Protein AF-A0AAV7AVM6-F1 (afdb_monomer_lite)

pLDDT: mean 71.64, std 8.17, range [43.12, 83.69]

Radius of gyration: 16.75 Å; chains: 1; bounding box: 35×30×44 Å

Secondary structure (DSSP, 8-state):
-HHHHHHHHHHHHHHHHHHHTT--HHHHHHHHHHHHHSHHHHHHHHHGGG--HHHHHHHHHHHHHHHTTTSS-PPPHHHHHHHHHHHHHHHHHT-TTSTTHHHHHTT-

Structure (mmCIF, N/CA/C/O backbone):
data_AF-A0AAV7AVM6-F1
#
_entry.id   AF-A0AAV7AVM6-F1
#
loop_
_atom_site.group_PDB
_atom_site.id
_atom_site.type_symbol
_atom_site.label_atom_id
_atom_site.label_alt_id
_atom_site.label_comp_id
_atom_site.label_asym_id
_atom_site.label_entity_id
_atom_site.label_seq_id
_atom_site.pdbx_PDB_ins_code
_atom_site.Cartn_x
_atom_site.Cartn_y
_atom_site.Cartn_z
_atom_site.occupancy
_atom_site.B_iso_or_equiv
_atom_site.auth_seq_id
_atom_site.auth_comp_id
_atom_site.auth_asym_id
_atom_site.auth_atom_id
_atom_site.pdbx_PDB_model_num
ATOM 1 N N . MET A 1 1 ? 13.480 9.671 1.561 1.00 56.75 1 MET A N 1
ATOM 2 C CA . MET A 1 1 ? 12.515 8.548 1.601 1.00 56.75 1 MET A CA 1
ATOM 3 C C . MET A 1 1 ? 11.548 8.701 2.769 1.00 56.75 1 MET A C 1
ATOM 5 O O . MET A 1 1 ? 10.343 8.640 2.541 1.00 56.75 1 MET A O 1
ATOM 9 N N . ASP A 1 2 ? 12.042 9.037 3.967 1.00 63.09 2 ASP A N 1
ATOM 10 C CA . ASP A 1 2 ? 11.235 9.242 5.184 1.00 63.09 2 ASP A CA 1
ATOM 11 C C . ASP A 1 2 ? 10.080 10.233 5.021 1.00 63.09 2 ASP A C 1
ATOM 13 O O . ASP A 1 2 ? 9.039 10.083 5.646 1.00 63.09 2 ASP A O 1
ATOM 17 N N . TRP A 1 3 ? 10.223 11.235 4.149 1.00 73.44 3 TRP A N 1
ATOM 18 C CA . TRP A 1 3 ? 9.156 12.186 3.818 1.00 73.44 3 TRP A CA 1
ATOM 19 C C . TRP A 1 3 ? 7.892 11.501 3.262 1.00 73.44 3 TRP A C 1
ATOM 21 O O . TRP A 1 3 ? 6.769 11.877 3.609 1.00 73.44 3 TRP A O 1
ATOM 31 N N . LEU A 1 4 ? 8.070 10.485 2.409 1.00 73.12 4 LEU A N 1
ATOM 32 C CA . LEU A 1 4 ? 6.978 9.753 1.768 1.00 73.12 4 LEU A CA 1
ATOM 33 C C . LEU A 1 4 ? 6.263 8.873 2.800 1.00 73.12 4 LEU A C 1
ATOM 35 O O . LEU A 1 4 ? 5.035 8.907 2.907 1.00 73.12 4 LEU A O 1
ATOM 39 N N . CYS A 1 5 ? 7.049 8.168 3.620 1.00 70.88 5 CYS A N 1
ATOM 40 C CA . CYS A 1 5 ? 6.569 7.442 4.795 1.00 70.88 5 CYS A CA 1
ATOM 41 C C . CYS A 1 5 ? 5.857 8.371 5.780 1.00 70.88 5 CYS A C 1
ATOM 43 O O . CYS A 1 5 ? 4.789 8.031 6.280 1.00 70.88 5 CYS A O 1
ATOM 45 N N . GLY A 1 6 ? 6.403 9.561 6.024 1.00 75.56 6 GLY A N 1
ATOM 46 C CA . GLY A 1 6 ? 5.823 10.598 6.870 1.00 75.56 6 GL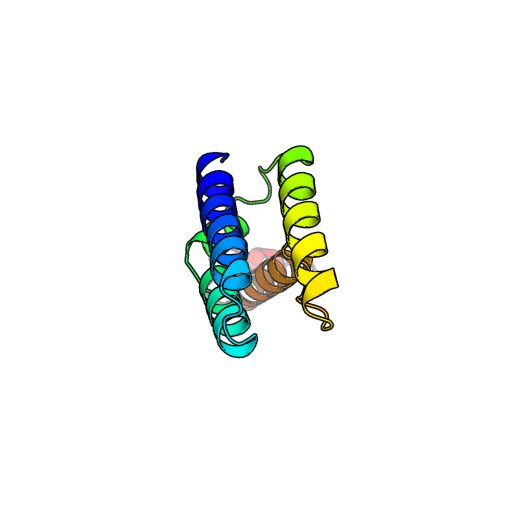Y A CA 1
ATOM 47 C C . GLY A 1 6 ? 4.429 10.983 6.393 1.00 75.56 6 GLY A C 1
ATOM 48 O O . GLY A 1 6 ? 3.476 10.895 7.161 1.00 75.56 6 GLY A O 1
ATOM 49 N N . LYS A 1 7 ? 4.275 11.288 5.099 1.00 81.00 7 LYS A N 1
ATOM 50 C CA . LYS A 1 7 ? 2.968 11.589 4.496 1.00 81.00 7 LYS A CA 1
ATOM 51 C C . LYS A 1 7 ? 1.985 10.420 4.567 1.00 81.00 7 LYS A C 1
ATOM 53 O O . LYS A 1 7 ? 0.809 10.643 4.857 1.00 81.00 7 LYS A O 1
ATOM 58 N N . ALA A 1 8 ? 2.438 9.192 4.313 1.00 76.25 8 ALA A N 1
ATOM 59 C CA . ALA A 1 8 ? 1.596 8.002 4.438 1.00 76.25 8 ALA A CA 1
ATOM 60 C C . ALA A 1 8 ? 1.121 7.809 5.890 1.00 76.25 8 ALA A C 1
ATOM 62 O O . ALA A 1 8 ? -0.064 7.595 6.142 1.00 76.25 8 ALA A O 1
ATOM 63 N N . MET A 1 9 ? 2.022 7.984 6.859 1.00 76.44 9 MET A N 1
ATOM 64 C CA . MET A 1 9 ? 1.709 7.903 8.283 1.00 76.44 9 MET A CA 1
ATOM 65 C C . MET A 1 9 ? 0.766 9.011 8.750 1.00 76.44 9 MET 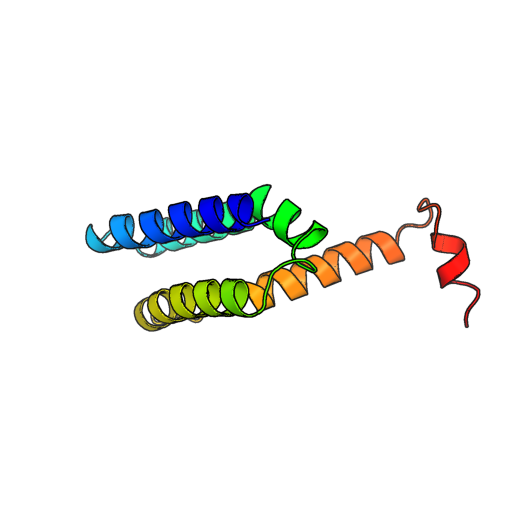A C 1
ATOM 67 O O . MET A 1 9 ? -0.131 8.724 9.536 1.00 76.44 9 MET A O 1
ATOM 71 N N . THR A 1 10 ? 0.904 10.247 8.260 1.00 83.00 10 THR A N 1
ATOM 72 C CA . THR A 1 10 ? -0.042 11.335 8.561 1.00 83.00 10 THR A CA 1
ATOM 73 C C . THR A 1 10 ? -1.454 10.979 8.104 1.00 83.00 10 THR A C 1
ATOM 75 O O . THR A 1 10 ? -2.411 11.173 8.851 1.00 83.00 10 THR A O 1
ATOM 78 N N . ARG A 1 11 ? -1.602 10.408 6.903 1.00 79.31 11 ARG A N 1
ATOM 79 C CA . ARG A 1 11 ? -2.911 9.991 6.379 1.00 79.31 11 ARG A CA 1
ATOM 80 C C . ARG A 1 11 ? -3.503 8.816 7.157 1.00 79.31 11 ARG A C 1
ATOM 82 O O . ARG A 1 11 ? -4.696 8.827 7.437 1.00 79.31 11 ARG A O 1
ATOM 89 N N . LEU A 1 12 ? -2.680 7.856 7.577 1.00 77.62 12 LEU A N 1
ATOM 90 C CA . LEU A 1 12 ? -3.104 6.766 8.465 1.00 77.62 12 LEU A CA 1
ATOM 91 C C . LEU A 1 12 ? -3.456 7.263 9.875 1.00 77.62 12 LEU A C 1
ATOM 93 O O . LEU A 1 12 ? -4.396 6.780 10.497 1.00 77.62 12 LEU A O 1
ATOM 97 N N . HIS A 1 13 ? -2.749 8.267 10.392 1.00 81.12 13 HIS A N 1
ATOM 98 C CA . HIS A 1 13 ? -3.118 8.908 11.652 1.00 81.12 13 HIS A CA 1
ATOM 99 C C . HIS A 1 13 ? -4.469 9.628 11.537 1.00 81.12 13 HIS A C 1
ATOM 101 O O . HIS A 1 13 ? -5.303 9.513 12.434 1.00 81.12 13 HIS A O 1
ATOM 107 N N . LEU A 1 14 ? -4.721 10.308 10.414 1.00 81.44 14 LEU A N 1
ATOM 108 C CA . LEU A 1 14 ? -6.025 10.902 10.128 1.00 81.44 14 LEU A CA 1
ATOM 109 C C . LEU A 1 14 ? -7.118 9.831 10.023 1.00 81.44 14 LEU A C 1
ATOM 111 O O . LEU A 1 14 ? -8.170 10.011 10.623 1.00 81.44 14 LEU A O 1
ATOM 115 N N . LEU A 1 15 ? -6.852 8.701 9.355 1.00 78.12 15 LEU A N 1
ATOM 116 C CA . LEU A 1 15 ? -7.756 7.543 9.302 1.00 78.12 15 LEU A CA 1
ATOM 117 C C . LEU A 1 15 ? -8.181 7.113 10.717 1.00 78.12 15 LEU A C 1
ATOM 119 O O . LEU A 1 15 ? -9.365 6.942 10.991 1.00 78.12 15 LEU A O 1
ATOM 123 N N . ARG A 1 16 ? -7.228 7.015 11.651 1.00 77.88 16 ARG A N 1
ATOM 124 C CA . ARG A 1 16 ? -7.514 6.672 13.054 1.00 77.88 16 ARG A CA 1
ATOM 125 C C . ARG A 1 16 ? -8.327 7.719 13.795 1.00 77.88 16 ARG A C 1
ATOM 127 O O . ARG A 1 16 ? -9.184 7.352 14.592 1.00 77.88 16 ARG A O 1
ATOM 134 N N . LYS A 1 17 ? -8.074 9.003 13.546 1.00 82.12 17 LYS A N 1
ATOM 135 C CA . LYS A 1 17 ? -8.882 10.090 14.115 1.00 82.12 17 LYS A CA 1
ATOM 136 C C . LYS A 1 17 ? -10.303 10.074 13.562 1.00 82.12 17 LYS A C 1
ATOM 138 O O . LYS A 1 17 ? -11.253 10.107 14.326 1.00 82.12 17 LYS A O 1
ATOM 143 N N . LEU A 1 18 ? -10.463 9.967 12.245 1.00 77.06 18 LEU A N 1
ATOM 144 C CA . LEU A 1 18 ? -11.775 9.857 11.599 1.00 77.06 18 LEU A CA 1
ATOM 145 C C . LEU A 1 18 ? -12.558 8.660 12.146 1.00 77.06 18 LEU A C 1
ATOM 147 O O . LEU A 1 18 ? -13.750 8.752 12.416 1.00 77.06 18 LEU A O 1
ATOM 151 N N . ARG A 1 19 ? -11.859 7.561 12.412 1.00 70.56 19 ARG A N 1
ATOM 152 C CA . ARG A 1 19 ? -12.425 6.398 13.082 1.00 70.56 19 ARG A CA 1
ATOM 153 C C . ARG A 1 19 ? -12.858 6.675 14.528 1.00 70.56 19 ARG A C 1
ATOM 155 O O . ARG A 1 19 ? -13.914 6.191 14.921 1.00 70.56 19 ARG A O 1
ATOM 162 N N . SER A 1 20 ? -12.094 7.429 15.328 1.00 75.56 20 SER A N 1
ATOM 163 C CA . SER A 1 20 ? -12.501 7.753 16.709 1.00 75.56 20 SER A CA 1
ATOM 164 C C . SER A 1 20 ? -13.784 8.584 16.773 1.00 75.56 20 SER A C 1
ATOM 166 O O . SER A 1 20 ? -14.454 8.578 17.797 1.00 75.56 20 SER A O 1
ATOM 168 N N . PHE A 1 21 ? -14.159 9.238 15.672 1.00 79.25 21 PHE A N 1
ATOM 169 C CA . PHE A 1 21 ? -15.444 9.922 15.527 1.00 79.25 21 PHE A CA 1
ATOM 170 C C . PHE A 1 21 ? -16.610 8.989 15.130 1.00 79.25 21 PHE A C 1
ATOM 172 O O . PHE A 1 21 ? -17.673 9.485 14.782 1.00 79.25 21 PHE A O 1
ATOM 179 N N . GLN A 1 22 ? -16.428 7.658 15.157 1.00 70.62 22 GLN A N 1
ATOM 180 C CA . GLN A 1 22 ? -17.437 6.650 14.774 1.00 70.62 22 GLN A CA 1
ATOM 181 C C . GLN A 1 22 ? -18.046 6.867 13.374 1.00 70.62 22 GLN A C 1
ATOM 183 O O . GLN A 1 22 ? -19.206 6.553 13.117 1.00 70.62 22 GLN A O 1
ATOM 188 N N . ILE A 1 23 ? -17.249 7.390 12.439 1.00 73.62 23 ILE A N 1
ATOM 189 C CA . ILE A 1 23 ? -17.663 7.571 11.044 1.00 73.62 23 ILE A CA 1
ATOM 190 C C . ILE A 1 23 ? -17.896 6.199 10.388 1.00 73.62 23 ILE A C 1
ATOM 192 O O . ILE A 1 23 ? -17.179 5.237 10.671 1.00 73.62 23 ILE A O 1
ATOM 196 N N . SER A 1 24 ? -18.879 6.126 9.481 1.00 77.62 24 SER A N 1
ATOM 197 C CA . SER A 1 24 ? -19.208 4.915 8.719 1.00 77.62 24 SER A CA 1
ATOM 198 C C . SER A 1 24 ? -17.965 4.252 8.116 1.00 77.62 24 SER A C 1
ATOM 200 O O . SER A 1 24 ? -17.129 4.897 7.471 1.00 77.62 24 SER A O 1
ATOM 202 N N . THR A 1 25 ? -17.877 2.932 8.282 1.00 73.00 25 THR A N 1
ATOM 203 C CA . THR A 1 25 ? -16.807 2.085 7.738 1.00 73.00 25 THR A CA 1
ATOM 204 C C . THR A 1 25 ? -16.665 2.231 6.222 1.00 73.00 25 THR A C 1
ATOM 206 O O . THR A 1 25 ? -15.552 2.137 5.706 1.00 73.00 25 THR A O 1
ATOM 209 N N . LEU A 1 26 ? -17.754 2.558 5.515 1.00 80.62 26 LEU A N 1
ATOM 210 C CA . LEU A 1 26 ? -17.755 2.832 4.077 1.00 80.62 26 LEU A CA 1
ATOM 211 C C . LEU A 1 26 ? -16.894 4.052 3.718 1.00 80.62 26 LEU A C 1
ATOM 213 O O . LEU A 1 26 ? -16.053 3.979 2.824 1.00 80.62 26 LEU A O 1
ATOM 217 N N . ILE A 1 27 ? -17.058 5.160 4.443 1.00 80.56 27 ILE A N 1
ATOM 218 C CA . ILE A 1 27 ? -16.291 6.395 4.217 1.00 80.56 27 ILE A CA 1
ATOM 219 C C . ILE A 1 27 ? -14.810 6.137 4.497 1.00 80.56 27 ILE A C 1
ATOM 221 O O . ILE A 1 27 ? -13.933 6.582 3.754 1.00 80.56 27 ILE A O 1
ATOM 225 N N . LEU A 1 28 ? -14.528 5.357 5.539 1.00 77.88 28 LEU A N 1
ATOM 226 C CA . LEU A 1 28 ? -13.169 5.005 5.919 1.00 77.88 28 LEU A CA 1
ATOM 227 C C . LEU A 1 28 ? -12.490 4.101 4.871 1.00 77.88 28 LEU A C 1
ATOM 229 O O . LEU A 1 28 ? -11.317 4.304 4.548 1.00 77.88 28 LEU A O 1
ATOM 233 N N . LYS A 1 29 ? -13.248 3.171 4.274 1.00 75.56 29 LYS A N 1
ATOM 234 C CA . LYS A 1 29 ? -12.815 2.313 3.159 1.00 75.56 29 LYS A CA 1
ATOM 235 C C . LYS A 1 29 ? -12.518 3.131 1.903 1.00 75.56 29 LYS A C 1
ATOM 237 O O . LYS A 1 29 ? -11.455 2.955 1.312 1.00 75.56 29 LYS A O 1
ATOM 242 N N . ILE A 1 30 ? -13.391 4.074 1.541 1.00 80.38 30 ILE A N 1
ATOM 243 C CA . ILE A 1 30 ? -13.184 4.974 0.393 1.00 80.38 30 ILE A CA 1
ATOM 244 C C . ILE A 1 30 ? -11.945 5.849 0.607 1.00 80.38 30 ILE A C 1
ATOM 246 O O . ILE A 1 30 ? -11.114 5.981 -0.294 1.00 80.38 30 ILE A O 1
ATOM 250 N N . PHE A 1 31 ? -11.764 6.406 1.806 1.00 78.75 31 PHE A N 1
ATOM 251 C CA . PHE A 1 31 ? -10.587 7.211 2.133 1.00 78.75 31 PHE A CA 1
ATOM 252 C C . PHE A 1 31 ? -9.294 6.392 2.027 1.00 78.75 31 PHE A C 1
ATOM 254 O O . PHE A 1 31 ? -8.313 6.848 1.432 1.00 78.75 31 PHE A O 1
ATOM 261 N N . TYR A 1 32 ? -9.300 5.161 2.547 1.00 77.38 32 TYR A N 1
ATOM 262 C CA . TYR A 1 32 ? -8.171 4.246 2.425 1.00 77.38 32 TYR A CA 1
ATOM 263 C C . TYR A 1 32 ? -7.880 3.907 0.958 1.00 77.38 32 TYR A C 1
ATOM 265 O O . TYR A 1 32 ? -6.754 4.092 0.502 1.00 77.38 32 TYR A O 1
ATOM 273 N N . GLN A 1 33 ? -8.886 3.505 0.178 1.00 75.81 33 GLN A N 1
ATOM 274 C CA . GLN A 1 33 ? -8.731 3.223 -1.253 1.00 75.81 33 GLN A CA 1
ATOM 275 C C . GLN A 1 33 ? -8.202 4.434 -2.032 1.00 75.81 33 GLN A C 1
ATOM 277 O O . GLN A 1 33 ? -7.325 4.282 -2.879 1.00 75.81 33 GLN A O 1
ATOM 282 N N . THR A 1 34 ? -8.663 5.641 -1.703 1.00 79.88 34 THR A N 1
ATOM 283 C CA . THR A 1 34 ? -8.186 6.896 -2.305 1.00 79.88 34 THR A CA 1
ATOM 284 C C . THR A 1 34 ? -6.728 7.173 -1.941 1.00 79.88 34 THR A C 1
ATOM 286 O O . THR A 1 34 ? -5.930 7.551 -2.796 1.00 79.88 34 THR A O 1
ATOM 289 N N . MET A 1 35 ? -6.331 6.941 -0.686 1.00 75.00 35 MET A N 1
ATOM 290 C CA . MET A 1 35 ? -4.932 7.032 -0.265 1.00 75.00 35 MET A CA 1
ATOM 291 C C . MET A 1 35 ? -4.060 6.042 -1.043 1.00 75.00 35 MET A C 1
ATOM 293 O O . MET A 1 35 ? -2.995 6.425 -1.530 1.00 75.00 35 MET A O 1
ATOM 297 N N . MET A 1 36 ? -4.541 4.813 -1.229 1.00 70.25 36 MET A N 1
ATOM 298 C CA . MET A 1 36 ? -3.868 3.797 -2.034 1.00 70.25 36 MET A CA 1
ATOM 299 C C . MET A 1 36 ? -3.800 4.190 -3.507 1.00 70.25 36 MET A C 1
ATOM 301 O O . MET A 1 36 ? -2.795 3.946 -4.157 1.00 70.25 36 MET A O 1
ATOM 305 N N . ALA A 1 37 ? -4.842 4.793 -4.073 1.00 73.44 37 ALA A N 1
ATOM 306 C CA . ALA A 1 37 ? -4.860 5.268 -5.457 1.00 73.44 37 ALA A CA 1
ATOM 307 C C . ALA A 1 37 ? -4.032 6.548 -5.680 1.00 73.44 37 ALA A C 1
ATOM 309 O O . ALA A 1 37 ? -3.743 6.899 -6.820 1.00 73.44 37 ALA A O 1
ATOM 310 N N . SER A 1 38 ? -3.637 7.247 -4.614 1.00 75.81 38 SER A N 1
ATOM 311 C CA . SER A 1 38 ? -2.926 8.519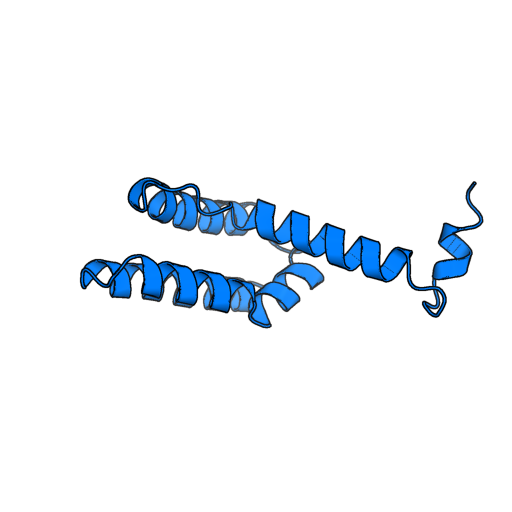 -4.725 1.00 75.81 38 SER A CA 1
ATOM 312 C C . SER A 1 38 ? -1.479 8.366 -5.210 1.00 75.81 38 SER A C 1
ATOM 314 O O . SER A 1 38 ? -0.828 7.338 -5.010 1.00 75.81 38 SER A O 1
ATOM 316 N N . GLY A 1 39 ? -0.928 9.450 -5.768 1.00 66.69 39 GLY A N 1
ATOM 317 C CA . GLY A 1 39 ? 0.465 9.515 -6.230 1.00 66.69 39 GLY A CA 1
ATOM 318 C C . GLY A 1 39 ? 1.517 9.213 -5.153 1.00 66.69 39 GLY A C 1
ATOM 319 O O . GLY A 1 39 ? 2.640 8.853 -5.488 1.00 66.69 39 GLY A O 1
ATOM 320 N N . LEU A 1 40 ? 1.161 9.272 -3.863 1.00 66.75 40 LEU A N 1
ATOM 321 C CA . LEU A 1 40 ? 2.018 8.807 -2.764 1.00 66.75 40 LEU A CA 1
ATOM 322 C C . LEU A 1 40 ? 2.310 7.313 -2.861 1.00 66.75 40 LEU A C 1
ATOM 324 O O . LEU A 1 40 ? 3.436 6.896 -2.617 1.00 66.75 40 LEU A O 1
ATOM 328 N N . PHE A 1 41 ? 1.311 6.523 -3.245 1.00 67.38 41 PHE A N 1
ATOM 329 C CA . PHE A 1 41 ? 1.467 5.088 -3.404 1.00 67.38 41 PHE A CA 1
ATOM 330 C C . PHE A 1 41 ? 2.225 4.745 -4.678 1.00 67.38 41 PHE A C 1
ATOM 332 O O . PHE A 1 41 ? 3.046 3.841 -4.676 1.00 67.38 41 PHE A O 1
ATOM 339 N N . TYR A 1 42 ? 2.010 5.513 -5.747 1.00 68.38 42 TYR A N 1
ATOM 340 C CA . TYR A 1 42 ? 2.806 5.397 -6.965 1.00 68.38 42 TYR A CA 1
ATOM 341 C C . TYR A 1 42 ? 4.286 5.707 -6.706 1.00 68.38 42 TYR A C 1
ATOM 343 O O . TYR A 1 42 ? 5.162 4.945 -7.097 1.00 68.38 42 TYR A O 1
ATOM 351 N N . ALA A 1 43 ? 4.576 6.773 -5.960 1.00 71.00 43 ALA A N 1
ATOM 352 C CA . ALA A 1 43 ? 5.936 7.075 -5.537 1.00 71.00 43 ALA A CA 1
ATOM 353 C C . ALA A 1 43 ? 6.498 5.986 -4.601 1.00 71.00 43 ALA A C 1
ATOM 355 O O . ALA A 1 43 ? 7.667 5.643 -4.713 1.00 71.00 43 ALA A O 1
ATOM 356 N N . PHE A 1 44 ? 5.673 5.368 -3.753 1.00 68.44 44 PHE A N 1
ATOM 357 C CA . PHE A 1 44 ? 6.065 4.195 -2.966 1.00 68.44 44 PHE A CA 1
ATOM 358 C C . PHE A 1 44 ? 6.305 2.949 -3.844 1.00 68.44 44 PHE A C 1
ATOM 360 O O . PHE A 1 44 ? 7.179 2.154 -3.541 1.00 68.44 44 PHE A O 1
ATOM 367 N N . VAL A 1 45 ? 5.588 2.765 -4.954 1.00 68.38 45 VAL A N 1
ATOM 368 C CA . VAL A 1 45 ? 5.840 1.712 -5.962 1.00 68.38 45 VAL A CA 1
ATOM 369 C C . VAL A 1 45 ? 7.191 1.916 -6.639 1.00 68.38 45 VAL A C 1
ATOM 371 O O . VAL A 1 45 ? 8.003 0.998 -6.656 1.00 68.38 45 VAL A O 1
ATOM 374 N N . CYS A 1 46 ? 7.473 3.128 -7.113 1.00 69.12 46 CYS A N 1
ATOM 375 C CA . CYS A 1 46 ? 8.722 3.420 -7.816 1.00 69.12 46 CYS A CA 1
ATOM 376 C C . CYS A 1 46 ? 9.950 3.445 -6.892 1.00 69.12 46 CYS A C 1
ATOM 378 O O . CYS A 1 46 ? 11.045 3.101 -7.322 1.00 69.12 46 CYS A O 1
ATOM 380 N N . TRP A 1 47 ? 9.781 3.860 -5.634 1.00 68.06 47 TRP A N 1
ATOM 381 C CA . TRP A 1 47 ? 10.896 4.146 -4.721 1.00 68.06 47 TRP A CA 1
ATOM 382 C C . TRP A 1 47 ? 10.899 3.285 -3.447 1.00 68.06 47 TRP A C 1
ATOM 384 O O . TRP A 1 47 ? 11.845 3.333 -2.665 1.00 68.06 47 TRP A O 1
ATOM 394 N N . GLY A 1 48 ? 9.880 2.453 -3.222 1.00 65.12 48 GLY A N 1
ATOM 395 C CA . GLY A 1 48 ? 9.714 1.660 -1.993 1.00 65.12 48 GLY A CA 1
ATOM 396 C C . GLY A 1 48 ? 10.742 0.545 -1.798 1.00 65.12 48 GLY A C 1
ATOM 397 O O . GLY A 1 48 ? 10.869 0.013 -0.693 1.00 65.12 48 GLY A O 1
ATOM 398 N N . GLY A 1 49 ? 11.520 0.225 -2.837 1.00 65.06 49 GLY A N 1
ATOM 399 C CA . GLY A 1 49 ? 12.698 -0.638 -2.728 1.00 65.06 49 GLY A CA 1
ATOM 400 C C . GLY A 1 49 ? 13.770 -0.071 -1.787 1.00 65.06 49 GLY A C 1
ATOM 401 O O . GLY A 1 49 ? 14.447 -0.843 -1.120 1.00 65.06 49 GLY A O 1
ATOM 402 N N . GLY A 1 50 ? 13.857 1.260 -1.656 1.00 66.19 50 GLY A N 1
ATOM 403 C CA . GLY A 1 50 ? 14.815 1.952 -0.782 1.00 66.19 50 GLY A CA 1
ATOM 404 C C . GLY A 1 50 ? 14.335 2.195 0.652 1.00 66.19 50 GLY A C 1
ATOM 405 O O . GLY A 1 50 ? 14.957 2.970 1.372 1.00 66.19 50 GLY A O 1
ATOM 406 N N . LEU A 1 51 ? 13.210 1.600 1.061 1.00 67.12 51 LEU A N 1
ATOM 407 C CA . LEU A 1 51 ? 12.677 1.751 2.415 1.00 67.12 51 LEU A CA 1
ATOM 408 C C . LEU A 1 51 ? 13.269 0.726 3.369 1.00 67.12 51 LEU A C 1
ATOM 410 O O . LEU A 1 51 ? 13.245 -0.480 3.100 1.00 67.12 51 LEU A O 1
ATOM 414 N N . ASN A 1 52 ? 13.708 1.205 4.529 1.00 69.00 52 ASN A N 1
ATOM 415 C CA . ASN A 1 52 ? 14.302 0.351 5.544 1.00 69.00 52 ASN A CA 1
ATOM 416 C C . ASN A 1 52 ? 13.243 -0.597 6.126 1.00 69.00 52 ASN A C 1
ATOM 418 O O . ASN A 1 52 ? 12.089 -0.215 6.346 1.00 69.00 52 ASN A O 1
ATOM 422 N N . SER A 1 53 ? 13.639 -1.827 6.474 1.00 75.25 53 SER A N 1
ATOM 423 C CA . SER A 1 53 ? 12.740 -2.840 7.058 1.00 75.25 53 SER A CA 1
ATOM 424 C C . SER A 1 53 ? 12.001 -2.334 8.305 1.00 75.25 53 SER A C 1
ATOM 426 O O . SER A 1 53 ? 10.871 -2.736 8.580 1.00 75.25 53 SER A O 1
ATOM 428 N N . ARG A 1 54 ? 12.601 -1.387 9.039 1.00 76.75 54 ARG A N 1
ATOM 429 C CA . ARG A 1 54 ? 11.989 -0.712 10.193 1.00 76.75 54 ARG A CA 1
ATOM 430 C C . ARG A 1 54 ? 10.768 0.129 9.812 1.00 76.75 54 ARG A C 1
ATOM 432 O O . ARG A 1 54 ? 9.765 0.099 10.525 1.00 76.75 54 ARG A O 1
ATOM 439 N N . GLU A 1 55 ? 10.848 0.880 8.718 1.00 72.75 55 GLU A N 1
ATOM 440 C CA . GLU A 1 55 ? 9.756 1.731 8.237 1.00 72.75 55 GLU A CA 1
ATOM 441 C C . GLU A 1 55 ? 8.603 0.880 7.705 1.00 72.75 55 GLU A C 1
ATOM 443 O O . GLU A 1 55 ? 7.451 1.113 8.078 1.00 72.75 55 GLU A O 1
ATOM 448 N N . LYS A 1 56 ? 8.925 -0.170 6.935 1.00 72.81 56 LYS A N 1
ATOM 449 C CA . LYS A 1 56 ? 7.953 -1.163 6.448 1.00 72.81 56 LYS A CA 1
ATOM 450 C C . LYS A 1 56 ? 7.207 -1.824 7.608 1.00 72.81 56 LYS A C 1
ATOM 452 O O . LYS A 1 56 ? 5.979 -1.792 7.652 1.00 72.81 56 LYS A O 1
ATOM 457 N N . ASN A 1 57 ? 7.931 -2.303 8.623 1.00 76.75 57 ASN A N 1
ATOM 458 C CA . ASN A 1 57 ? 7.316 -2.912 9.806 1.00 76.75 57 ASN A CA 1
ATOM 459 C C . ASN A 1 57 ? 6.447 -1.938 10.606 1.00 76.75 57 ASN A C 1
ATOM 461 O O . ASN A 1 57 ? 5.385 -2.317 11.100 1.00 76.75 57 ASN A O 1
ATOM 465 N N . ARG A 1 58 ? 6.870 -0.680 10.752 1.00 76.62 58 ARG A N 1
ATOM 466 C CA . ARG A 1 58 ? 6.078 0.342 11.449 1.00 76.62 58 ARG A CA 1
ATOM 467 C C . ARG A 1 58 ? 4.761 0.612 10.720 1.00 76.62 58 ARG A C 1
ATOM 469 O O . ARG A 1 58 ? 3.725 0.738 11.370 1.00 76.62 58 ARG A O 1
ATOM 476 N N . LEU A 1 59 ? 4.799 0.663 9.393 1.00 74.12 59 LEU A N 1
ATOM 477 C CA . LEU A 1 59 ? 3.635 0.883 8.544 1.00 74.12 59 LEU A CA 1
ATOM 478 C C . LEU A 1 59 ? 2.678 -0.322 8.561 1.00 74.12 59 LEU A C 1
ATOM 480 O O . LEU A 1 59 ? 1.480 -0.146 8.779 1.00 74.12 59 LEU A O 1
ATOM 484 N N . ASN A 1 60 ? 3.215 -1.541 8.464 1.00 75.50 60 ASN A N 1
ATOM 485 C CA . ASN A 1 60 ? 2.441 -2.780 8.566 1.00 75.50 60 ASN A CA 1
ATOM 486 C C . ASN A 1 60 ? 1.765 -2.932 9.937 1.00 75.50 60 ASN A C 1
ATOM 488 O O . ASN A 1 60 ? 0.571 -3.208 9.992 1.00 75.50 60 ASN A O 1
ATOM 492 N N . LYS A 1 61 ? 2.465 -2.658 11.050 1.00 78.94 61 LYS A N 1
ATOM 493 C CA . LYS A 1 61 ? 1.861 -2.682 12.401 1.00 78.94 61 LYS A CA 1
ATOM 494 C C . LYS A 1 61 ? 0.704 -1.702 12.538 1.00 78.94 61 LYS A C 1
ATOM 496 O O . LYS A 1 61 ? -0.297 -1.992 13.192 1.00 78.94 61 LYS A O 1
ATOM 501 N N . VAL A 1 62 ? 0.854 -0.517 11.946 1.00 71.88 62 VAL A N 1
ATOM 502 C CA . VAL A 1 62 ? -0.181 0.513 11.983 1.00 71.88 62 VAL A CA 1
ATOM 503 C C . VAL A 1 62 ? -1.455 0.017 11.303 1.00 71.88 62 VAL A C 1
ATOM 505 O O . VAL A 1 62 ? -2.541 0.178 11.852 1.00 71.88 62 VAL A O 1
ATOM 508 N N . ILE A 1 63 ? -1.291 -0.643 10.165 1.00 69.31 63 ILE A N 1
ATOM 509 C CA . ILE A 1 63 ? -2.388 -1.106 9.324 1.00 69.31 63 ILE A CA 1
ATOM 510 C C . ILE A 1 63 ? -3.019 -2.381 9.871 1.00 69.31 63 ILE A C 1
ATOM 512 O O . ILE A 1 63 ? -4.238 -2.461 9.880 1.00 69.31 63 ILE A O 1
ATOM 516 N N . GLN A 1 64 ? -2.239 -3.317 10.418 1.00 72.06 64 GLN A N 1
ATOM 517 C CA . GLN A 1 64 ? -2.772 -4.500 11.108 1.00 72.06 64 GLN A CA 1
ATOM 518 C C . GLN A 1 64 ? -3.666 -4.125 12.291 1.00 72.06 64 GLN A C 1
ATOM 520 O O . GLN A 1 64 ? -4.729 -4.711 12.486 1.00 72.06 64 GLN A O 1
ATOM 525 N N . LYS A 1 65 ? -3.274 -3.104 13.064 1.00 71.38 65 LYS A N 1
ATOM 526 C CA . LYS A 1 65 ? -4.101 -2.596 14.164 1.00 71.38 65 LYS A CA 1
ATOM 527 C C . LYS A 1 65 ? -5.418 -2.011 13.659 1.00 71.38 65 LYS A C 1
ATOM 529 O O . LYS A 1 65 ? -6.464 -2.195 14.279 1.00 71.38 65 LYS A O 1
ATOM 534 N N . ASP A 1 66 ? -5.373 -1.336 12.518 1.00 64.25 66 ASP A N 1
ATOM 535 C CA . ASP A 1 66 ?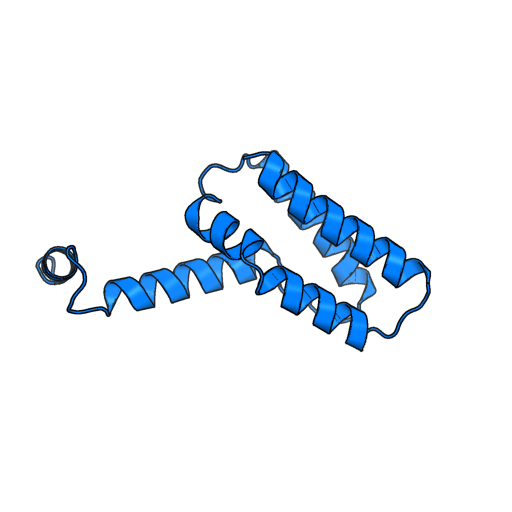 -6.566 -0.757 11.922 1.00 64.25 66 ASP A CA 1
ATOM 536 C C . ASP A 1 66 ? -7.463 -1.870 11.326 1.00 64.25 66 ASP A C 1
ATOM 538 O O . ASP A 1 66 ? -8.651 -1.892 11.654 1.00 64.25 66 ASP A O 1
ATOM 5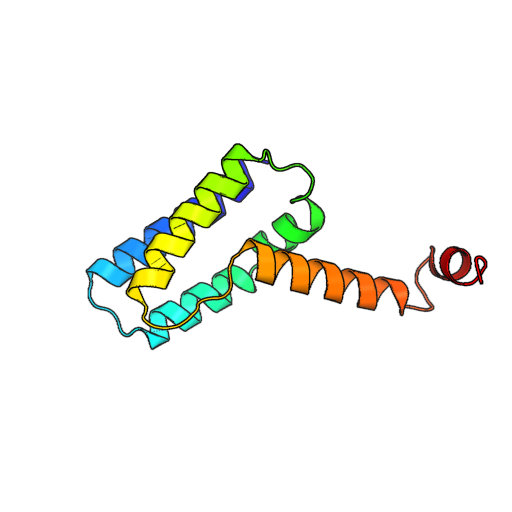42 N N . GLN A 1 67 ? -6.884 -2.835 10.585 1.00 65.06 67 GLN A N 1
ATOM 543 C CA . GLN A 1 67 ? -7.488 -4.053 9.995 1.00 65.06 67 GLN A CA 1
ATOM 544 C C . GLN A 1 67 ? -8.220 -4.918 11.018 1.00 65.06 67 GLN A C 1
ATOM 546 O O . GLN A 1 67 ? -9.403 -5.200 10.845 1.00 65.06 67 GLN A O 1
ATOM 551 N N . SER A 1 68 ? -7.540 -5.292 12.108 1.00 64.38 68 SER A N 1
ATOM 552 C CA . SER A 1 68 ? -8.105 -6.106 13.194 1.00 64.38 68 SER A CA 1
ATOM 553 C C . SER A 1 68 ? -9.395 -5.511 13.751 1.00 64.38 68 SER A C 1
ATOM 555 O O . SER A 1 68 ? -10.229 -6.227 14.292 1.00 64.38 68 SER A O 1
ATOM 557 N N . THR A 1 69 ? -9.575 -4.207 13.586 1.00 58.66 69 THR A N 1
ATOM 558 C CA . THR A 1 69 ? -10.719 -3.497 14.119 1.00 58.66 69 THR A CA 1
ATOM 559 C C . THR A 1 69 ? -11.746 -3.140 13.022 1.00 58.66 69 THR A C 1
ATOM 561 O O . THR A 1 69 ? -12.793 -2.589 13.342 1.00 58.66 69 THR A O 1
ATOM 564 N N . PHE A 1 70 ? -11.485 -3.396 11.732 1.00 60.34 70 PHE A N 1
ATOM 565 C CA . PHE A 1 70 ? -12.496 -3.299 10.659 1.00 60.34 70 PHE A CA 1
ATOM 566 C C . PHE A 1 70 ? -13.359 -4.562 10.547 1.00 60.34 70 PHE A C 1
ATOM 568 O O . PHE A 1 70 ? -14.406 -4.508 9.912 1.00 60.34 70 PHE A O 1
ATOM 575 N N . GLY A 1 71 ? -12.925 -5.685 11.135 1.00 56.50 71 GLY A N 1
ATOM 576 C CA . GLY A 1 71 ? -13.613 -6.979 11.023 1.00 56.50 71 GLY A CA 1
ATOM 577 C C . GLY A 1 71 ? -13.558 -7.600 9.619 1.00 56.50 71 GLY A C 1
ATOM 578 O O . GLY A 1 71 ? -14.059 -8.699 9.419 1.00 56.50 71 GLY A O 1
ATOM 579 N N . GLU A 1 72 ? -12.928 -6.917 8.662 1.00 60.75 72 GLU A N 1
ATOM 580 C CA . GLU A 1 72 ? -12.741 -7.326 7.274 1.00 60.75 72 GLU A CA 1
ATOM 581 C C . GLU A 1 72 ? -11.253 -7.168 6.930 1.00 60.75 72 GLU A C 1
ATOM 583 O O . GLU A 1 72 ? -10.592 -6.225 7.389 1.00 60.75 72 GLU A O 1
ATOM 588 N N . THR A 1 73 ? -10.709 -8.087 6.133 1.00 55.19 73 THR A N 1
ATOM 589 C CA . THR A 1 73 ? -9.308 -8.058 5.706 1.00 55.19 73 THR A CA 1
ATOM 590 C C . THR A 1 73 ? -9.089 -6.868 4.772 1.00 55.19 73 THR A C 1
ATOM 592 O O . THR A 1 73 ? -9.240 -6.963 3.557 1.00 55.19 73 THR A O 1
ATOM 595 N N . LEU A 1 74 ? -8.725 -5.705 5.318 1.00 61.66 74 LEU A N 1
ATOM 596 C CA . LEU A 1 74 ? -8.049 -4.688 4.512 1.00 61.66 74 LEU A CA 1
ATOM 597 C C . LEU A 1 74 ? -6.779 -5.368 3.978 1.00 61.66 74 LEU A C 1
ATOM 599 O O . LEU A 1 74 ? -6.070 -5.981 4.764 1.00 61.66 74 LEU A O 1
ATOM 603 N N . HIS A 1 75 ? -6.473 -5.310 2.687 1.00 60.56 75 HIS A N 1
ATOM 604 C CA . HIS A 1 75 ? -5.226 -5.904 2.191 1.00 60.56 75 HIS A CA 1
ATOM 605 C C . HIS A 1 75 ? -4.015 -5.231 2.852 1.00 60.56 75 HIS A C 1
ATOM 607 O O . HIS A 1 75 ? -4.024 -4.015 3.079 1.00 60.56 75 HIS A O 1
ATOM 613 N N . LEU A 1 76 ? -2.985 -6.010 3.198 1.00 64.38 76 LEU A N 1
ATOM 614 C CA . LEU A 1 76 ? -1.755 -5.460 3.770 1.00 64.38 76 LEU A CA 1
ATOM 615 C C . LEU A 1 76 ? -1.179 -4.443 2.776 1.00 64.38 76 LEU A C 1
ATOM 617 O O . LEU A 1 76 ? -1.183 -4.674 1.569 1.00 64.38 76 LEU A O 1
ATOM 621 N N . LEU A 1 77 ? -0.683 -3.302 3.257 1.00 64.62 77 LEU A N 1
ATOM 622 C CA . LEU A 1 77 ? -0.152 -2.262 2.368 1.00 64.62 77 LEU A CA 1
ATOM 623 C C . LEU A 1 77 ? 0.928 -2.801 1.440 1.00 64.62 77 LEU A C 1
ATOM 625 O O . LEU A 1 77 ? 0.980 -2.440 0.272 1.00 64.62 77 LEU A O 1
ATOM 629 N N . GLU A 1 78 ? 1.770 -3.667 1.988 1.00 63.72 78 GLU A N 1
ATOM 630 C CA . GLU A 1 78 ? 2.826 -4.354 1.269 1.00 63.72 78 GLU A CA 1
ATOM 631 C C . GLU A 1 78 ? 2.279 -5.305 0.206 1.00 63.72 78 GLU A C 1
ATOM 633 O O . GLU A 1 78 ? 2.812 -5.339 -0.891 1.00 63.72 78 GLU A O 1
ATOM 638 N N . GLU A 1 79 ? 1.172 -5.992 0.465 1.00 68.38 79 GLU A N 1
ATOM 639 C CA . GLU A 1 79 ? 0.522 -6.883 -0.499 1.00 68.38 79 GLU A CA 1
ATOM 640 C C . GLU A 1 79 ? -0.132 -6.091 -1.642 1.00 68.38 79 GLU A C 1
ATOM 642 O O . GLU A 1 79 ? 0.041 -6.419 -2.816 1.00 68.38 79 GLU A O 1
ATOM 647 N N . VAL A 1 80 ? -0.821 -4.983 -1.334 1.00 69.94 80 VAL A N 1
ATOM 648 C CA . VAL A 1 80 ? -1.371 -4.086 -2.366 1.00 69.94 80 VAL A CA 1
ATOM 649 C C . VAL A 1 80 ? -0.251 -3.412 -3.152 1.00 69.94 80 VAL A C 1
ATOM 651 O O . VAL A 1 80 ? -0.369 -3.230 -4.363 1.00 69.94 80 VAL A O 1
ATOM 654 N N . TRP A 1 81 ? 0.834 -3.035 -2.476 1.00 68.50 81 TRP A N 1
ATOM 655 C CA . TRP A 1 81 ? 2.039 -2.501 -3.098 1.00 68.50 81 TRP A CA 1
ATOM 656 C C . TRP A 1 81 ? 2.664 -3.523 -4.040 1.00 68.50 81 TRP A C 1
ATOM 658 O O . TRP A 1 81 ? 2.787 -3.218 -5.218 1.00 68.50 81 TRP A O 1
ATOM 668 N N . GLN A 1 82 ? 2.952 -4.738 -3.575 1.00 69.44 82 GLN A N 1
ATOM 669 C CA . GLN A 1 82 ? 3.504 -5.826 -4.383 1.00 69.44 82 GLN A CA 1
ATOM 670 C C . GLN A 1 82 ? 2.607 -6.125 -5.580 1.00 69.44 82 GLN A C 1
ATOM 672 O O . GLN A 1 82 ? 3.078 -6.115 -6.711 1.00 69.44 82 GLN A O 1
ATOM 677 N N . THR A 1 83 ? 1.301 -6.277 -5.363 1.00 77.62 83 THR A N 1
ATOM 678 C CA . THR A 1 83 ? 0.332 -6.528 -6.438 1.00 77.62 83 THR A CA 1
ATOM 679 C C . THR A 1 83 ? 0.348 -5.413 -7.483 1.00 77.62 83 THR A C 1
ATOM 681 O O . THR A 1 83 ? 0.267 -5.672 -8.683 1.00 77.62 83 THR A O 1
ATOM 684 N N . ARG A 1 84 ? 0.464 -4.149 -7.060 1.00 73.75 84 ARG A N 1
ATOM 685 C CA . ARG A 1 84 ? 0.513 -3.004 -7.979 1.00 73.75 84 ARG A CA 1
ATOM 686 C C . ARG A 1 84 ? 1.868 -2.832 -8.654 1.00 73.75 84 ARG A C 1
ATOM 688 O O . ARG A 1 84 ? 1.879 -2.476 -9.829 1.00 73.75 84 ARG A O 1
ATOM 695 N N . CYS A 1 85 ? 2.969 -3.104 -7.960 1.00 73.31 85 CYS A N 1
ATOM 696 C CA . CYS A 1 85 ? 4.306 -3.189 -8.539 1.00 73.31 85 CYS A CA 1
ATOM 697 C C . CYS A 1 85 ? 4.323 -4.245 -9.639 1.00 73.31 85 CYS A C 1
ATOM 699 O O . CYS A 1 85 ? 4.684 -3.929 -10.765 1.00 73.31 85 CYS A O 1
ATOM 701 N N . LEU A 1 86 ? 3.843 -5.455 -9.340 1.00 79.50 86 LEU A N 1
ATOM 702 C CA . LEU A 1 86 ? 3.755 -6.563 -10.288 1.00 79.50 86 LEU A CA 1
ATOM 703 C C . LEU A 1 86 ? 2.852 -6.221 -11.469 1.00 79.50 86 LEU A C 1
ATOM 705 O O . LEU A 1 86 ? 3.247 -6.419 -12.607 1.00 79.50 86 LEU A O 1
ATOM 709 N N . ARG A 1 87 ? 1.678 -5.623 -11.234 1.00 82.62 87 ARG A N 1
ATOM 710 C CA . ARG A 1 87 ? 0.788 -5.193 -12.323 1.00 82.62 87 ARG A CA 1
ATOM 711 C C . ARG A 1 87 ? 1.430 -4.128 -13.210 1.00 82.62 87 ARG A C 1
ATOM 713 O O . ARG A 1 87 ? 1.270 -4.160 -14.427 1.00 82.62 87 ARG A O 1
ATOM 720 N N . LYS A 1 88 ? 2.135 -3.162 -12.613 1.00 80.62 88 LYS A N 1
ATOM 721 C CA . LYS A 1 88 ? 2.826 -2.109 -13.363 1.00 80.62 88 LYS A CA 1
ATOM 722 C C . LYS A 1 88 ? 4.015 -2.677 -14.134 1.00 80.62 88 LYS A C 1
ATOM 724 O O . LYS A 1 88 ? 4.206 -2.286 -15.277 1.00 80.62 88 LYS A O 1
ATOM 729 N N . PHE A 1 89 ? 4.751 -3.606 -13.534 1.00 80.44 89 PHE A N 1
ATOM 730 C CA . PHE A 1 89 ? 5.826 -4.346 -14.179 1.00 80.44 89 PHE A CA 1
ATOM 731 C C . PHE A 1 89 ? 5.301 -5.156 -15.364 1.00 80.44 89 PHE A C 1
ATOM 733 O O . PHE A 1 89 ? 5.797 -4.981 -16.464 1.00 80.44 89 PHE A O 1
ATOM 740 N N . ASP A 1 90 ? 4.234 -5.933 -15.180 1.00 82.06 90 ASP A N 1
ATOM 741 C CA . ASP A 1 90 ? 3.569 -6.699 -16.241 1.00 82.06 90 ASP A CA 1
ATOM 742 C C . ASP A 1 90 ? 3.090 -5.792 -17.387 1.00 82.06 90 ASP A C 1
ATOM 744 O O . ASP A 1 90 ? 3.283 -6.098 -18.558 1.00 82.06 90 ASP A O 1
ATOM 748 N N . THR A 1 91 ? 2.553 -4.612 -17.058 1.00 83.69 91 THR A N 1
ATOM 749 C CA . THR A 1 91 ? 2.173 -3.600 -18.061 1.00 83.69 91 THR A CA 1
ATOM 750 C C . THR A 1 91 ? 3.381 -3.074 -18.841 1.00 83.69 91 THR A C 1
ATOM 752 O O . THR A 1 91 ? 3.259 -2.784 -20.026 1.00 83.69 91 THR A O 1
ATOM 755 N N . ILE A 1 92 ? 4.532 -2.905 -18.185 1.00 81.81 92 ILE A N 1
ATOM 756 C CA . ILE A 1 92 ? 5.773 -2.452 -18.825 1.00 81.81 92 ILE A CA 1
ATOM 757 C C . ILE A 1 92 ? 6.373 -3.574 -19.681 1.00 81.81 92 ILE A C 1
ATOM 759 O O . ILE A 1 92 ? 6.759 -3.318 -20.815 1.00 81.81 92 ILE A O 1
ATOM 763 N N . ALA A 1 93 ? 6.396 -4.806 -19.171 1.00 78.94 93 ALA A N 1
ATOM 764 C CA . ALA A 1 93 ? 6.913 -5.981 -19.862 1.00 78.94 93 ALA A CA 1
ATOM 765 C C . ALA A 1 93 ? 6.116 -6.300 -21.135 1.00 78.94 93 ALA A C 1
ATOM 767 O O . ALA A 1 93 ? 6.699 -6.644 -22.152 1.00 78.94 93 ALA A O 1
ATOM 768 N N . LYS A 1 94 ? 4.789 -6.119 -21.109 1.00 82.00 94 LYS A N 1
ATOM 769 C CA . LYS A 1 94 ? 3.904 -6.320 -22.271 1.00 82.00 94 LYS A CA 1
ATOM 770 C C . LYS A 1 94 ? 3.875 -5.140 -23.250 1.00 82.00 94 LYS A C 1
ATOM 772 O O . LYS A 1 94 ? 3.138 -5.183 -24.234 1.00 82.00 94 LYS A O 1
ATOM 777 N N . ASN A 1 95 ? 4.595 -4.053 -22.972 1.00 81.25 95 ASN A N 1
ATOM 778 C CA . ASN A 1 95 ? 4.576 -2.865 -23.816 1.00 81.25 95 ASN A CA 1
ATOM 779 C C . ASN A 1 95 ? 5.625 -2.972 -24.929 1.00 81.25 95 ASN A C 1
ATOM 781 O O . ASN A 1 95 ? 6.807 -2.740 -24.694 1.00 81.25 95 ASN A O 1
ATOM 785 N N . ILE A 1 96 ? 5.158 -3.238 -26.149 1.00 76.31 96 ILE A N 1
ATOM 786 C CA . ILE A 1 96 ? 5.984 -3.419 -27.355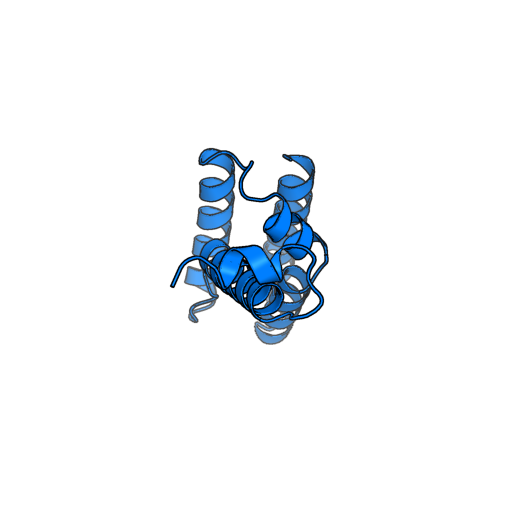 1.00 76.31 96 ILE A CA 1
ATOM 787 C C . ILE A 1 96 ? 6.790 -2.158 -27.712 1.00 76.31 96 ILE A C 1
ATOM 789 O O . ILE A 1 96 ? 7.873 -2.247 -28.274 1.00 76.31 96 ILE A O 1
ATOM 793 N N . SER A 1 97 ? 6.301 -0.966 -27.359 1.00 80.19 97 SER A N 1
ATOM 794 C CA . SER A 1 97 ? 7.010 0.303 -27.588 1.00 80.19 97 SER A CA 1
ATOM 795 C C . SER A 1 97 ? 8.021 0.643 -26.489 1.00 80.19 97 SER A C 1
ATOM 797 O O . SER A 1 97 ? 8.614 1.723 -26.511 1.00 80.19 97 SER A O 1
ATOM 799 N N . HIS A 1 98 ? 8.191 -0.219 -25.486 1.00 73.31 98 HIS A N 1
ATOM 800 C CA . HIS A 1 98 ? 9.124 0.037 -24.402 1.00 73.31 98 HIS A CA 1
ATOM 801 C C . HIS A 1 98 ? 10.573 -0.168 -24.882 1.00 73.31 98 HIS A C 1
ATOM 803 O O . HIS A 1 98 ? 10.880 -1.215 -25.443 1.00 73.31 98 HIS A O 1
ATOM 809 N N . PRO A 1 99 ? 11.506 0.766 -24.613 1.00 78.31 99 PRO A N 1
ATOM 810 C CA . PRO A 1 99 ? 12.881 0.691 -25.122 1.00 78.31 99 PRO A CA 1
ATOM 811 C C . PRO A 1 99 ? 13.691 -0.521 -24.625 1.00 78.31 99 PRO A C 1
ATOM 813 O O . PRO A 1 99 ? 14.749 -0.802 -25.171 1.00 78.31 99 PRO A O 1
ATOM 816 N N . LEU A 1 100 ? 13.212 -1.239 -23.600 1.00 71.75 100 LEU A N 1
ATOM 817 C CA . LEU A 1 100 ? 13.796 -2.506 -23.124 1.00 71.75 100 LEU A CA 1
ATOM 818 C C . LEU A 1 100 ? 12.983 -3.762 -23.510 1.00 71.75 100 LEU A C 1
ATOM 820 O O . LEU A 1 100 ? 13.297 -4.849 -23.035 1.00 71.75 100 LEU A O 1
ATOM 824 N N . HIS A 1 101 ? 11.934 -3.637 -24.327 1.00 68.75 101 HIS A N 1
ATOM 825 C CA . HIS A 1 101 ? 11.065 -4.762 -24.701 1.00 68.75 101 HIS A CA 1
ATOM 826 C C . HIS A 1 101 ? 11.825 -5.861 -25.469 1.00 68.75 101 HIS A C 1
ATOM 828 O O . HIS A 1 101 ? 11.649 -7.052 -25.206 1.00 68.75 101 HIS A O 1
ATOM 834 N N . ASP A 1 102 ? 12.747 -5.468 -26.348 1.00 63.31 102 ASP A N 1
ATOM 835 C CA . ASP A 1 102 ? 13.515 -6.408 -27.175 1.00 63.31 102 ASP A CA 1
ATOM 836 C C . ASP A 1 102 ? 14.519 -7.239 -26.360 1.00 63.31 102 ASP A C 1
ATOM 838 O O . ASP A 1 102 ? 14.833 -8.372 -26.713 1.00 63.31 102 ASP A O 1
ATOM 842 N N . THR A 1 103 ? 14.990 -6.723 -25.219 1.00 59.72 103 THR A N 1
ATOM 843 C CA . THR A 1 103 ? 15.910 -7.456 -24.334 1.00 59.72 103 THR A CA 1
ATOM 844 C C . THR A 1 103 ? 15.197 -8.567 -23.563 1.00 59.72 103 THR A C 1
ATOM 846 O O . THR A 1 103 ? 15.798 -9.597 -23.272 1.00 59.72 103 THR A O 1
ATOM 849 N N . THR A 1 104 ? 13.907 -8.394 -23.256 1.00 56.22 104 THR A N 1
ATOM 850 C CA . THR A 1 104 ? 13.112 -9.415 -22.556 1.00 56.22 104 THR A CA 1
ATOM 851 C C . THR A 1 104 ? 12.628 -10.544 -23.465 1.00 56.22 104 THR A C 1
ATOM 853 O O . THR A 1 104 ? 12.360 -11.627 -22.961 1.00 56.22 104 THR A O 1
ATOM 856 N N . ALA A 1 105 ? 12.559 -10.322 -24.782 1.00 54.12 105 ALA A N 1
ATOM 857 C CA . ALA A 1 105 ? 12.186 -11.346 -25.763 1.00 54.12 105 ALA A CA 1
ATOM 858 C C . ALA A 1 105 ? 13.377 -12.203 -26.242 1.00 54.12 105 ALA A C 1
ATOM 860 O O . ALA A 1 105 ? 13.178 -13.300 -26.746 1.00 54.12 105 ALA A O 1
ATOM 861 N N . ALA A 1 106 ? 14.616 -11.725 -26.082 1.00 50.41 106 ALA A N 1
ATOM 862 C CA . ALA A 1 106 ? 15.825 -12.404 -26.564 1.00 50.41 106 ALA A CA 1
ATOM 863 C C . ALA A 1 106 ? 16.407 -13.456 -25.591 1.00 50.41 106 ALA A C 1
ATOM 865 O O . ALA A 1 106 ? 17.514 -13.941 -25.817 1.00 50.41 106 ALA A O 1
ATOM 866 N N . THR A 1 107 ? 15.705 -13.780 -24.496 1.00 50.69 107 THR A N 1
ATOM 867 C CA . THR A 1 107 ? 16.166 -14.754 -23.480 1.00 50.69 107 THR A CA 1
ATOM 868 C C . THR A 1 107 ? 15.239 -15.974 -23.354 1.00 50.69 107 THR A C 1
ATOM 870 O O . THR A 1 107 ? 15.198 -16.598 -22.294 1.00 50.69 107 THR A O 1
ATOM 873 N N . GLU A 1 108 ? 14.500 -16.306 -24.417 1.00 43.12 108 GLU A N 1
ATOM 874 C CA . GLU A 1 108 ? 13.818 -17.602 -24.595 1.00 43.12 108 GLU A CA 1
ATOM 875 C C . GLU A 1 108 ? 14.438 -18.391 -25.753 1.00 43.12 108 GLU A C 1
ATOM 877 O O . GLU A 1 108 ? 14.773 -17.765 -26.786 1.00 43.12 108 GLU A O 1
#

Sequence (108 aa):
MDWLCGKAMTRLHLLRKLRSFQISTLILKIFYQTMMASGLFYAFVCWGGGLNSREKNRLNKVIQKDQSTFGETLHLLEEVWQTRCLRKFDTIAKNISHPLHDTTAATE

Organism: Engystomops pustulosus (NCBI:txid76066)

Foldseek 3Di:
DVVLLVVLVVLLVVLVVCVVVVPDPVVSVVSVVVSCVDVSLVCCLVCVVPDDPVSLVVQQVSVVVVCVVSVHDPDRSVRSSVVVNVVVVVVQCPDPPRPCVVVSVVPD